Protein AF-A0A438I857-F1 (afdb_monomer)

Mean predicted aligned error: 10.8 Å

Sequence (160 aa):
MLPLNNEMSLSMYEAKKAFSALGMEYKKIHACSNDCIWYRNQYKDAIACLTCGKSRWKINNEGKKIKKGVPSKVLWYFPPIPRFKRMFQSSKTTKHLIWHAKDKEYDGKLRHPSDSSAWKLVDHMWLDFASKLRNLRLVLSTDGINLHKSMSSRHRTTTT

Solvent-accessible surface area (backbone atoms only — not comparable to full-atom values): 10324 Å² total; per-residue (Å²): 132,71,61,92,93,58,78,80,62,95,39,74,64,54,42,50,51,51,35,38,74,66,40,60,46,68,44,82,39,43,26,34,80,83,66,81,48,60,44,46,80,97,34,50,83,57,62,47,34,92,88,75,65,47,53,33,38,29,63,43,96,82,70,79,49,73,42,78,93,42,60,52,27,74,45,79,44,65,61,61,65,56,41,53,59,52,47,61,71,38,70,72,52,33,52,64,73,30,29,80,76,75,73,64,81,88,84,88,67,83,84,49,76,75,62,37,69,69,44,50,50,51,37,70,75,35,52,80,56,55,72,40,62,85,62,82,84,87,80,89,76,68,93,76,64,73,88,75,71,79,75,87,75,89,82,82,89,80,91,130

pLDDT: mean 82.69, std 15.79, range [28.92, 96.5]

Organism: Vitis vinifera (NCBI:txid29760)

Radius of gyration: 22.29 Å; Cα contacts (8 Å, |Δi|>4): 142; chains: 1; bounding box: 54×36×52 Å

Structure (mmCIF, N/CA/C/O backbone):
data_AF-A0A438I857-F1
#
_entry.id   AF-A0A438I857-F1
#
loop_
_atom_site.group_PDB
_atom_site.id
_atom_site.type_symbol
_atom_site.label_atom_id
_atom_site.label_alt_id
_atom_site.label_comp_id
_atom_site.label_asym_id
_atom_site.label_entity_id
_atom_site.label_seq_id
_atom_site.pdbx_PDB_ins_code
_atom_site.Cartn_x
_atom_site.Cartn_y
_atom_site.Cartn_z
_atom_site.occupancy
_atom_site.B_iso_or_equiv
_atom_site.auth_seq_id
_atom_site.auth_comp_id
_atom_site.auth_asym_id
_atom_site.auth_atom_id
_atom_site.pdbx_PDB_model_num
ATOM 1 N N . MET A 1 1 ? 26.304 12.350 17.548 1.00 56.59 1 MET A N 1
ATOM 2 C CA . MET A 1 1 ? 26.516 10.969 18.037 1.00 56.59 1 MET A CA 1
ATOM 3 C C . MET A 1 1 ? 25.154 10.338 18.282 1.00 56.59 1 MET A C 1
ATOM 5 O O . MET A 1 1 ? 24.233 11.080 18.608 1.00 56.59 1 MET A O 1
ATOM 9 N N . LEU A 1 2 ? 24.992 9.029 18.057 1.00 68.12 2 LEU A N 1
ATOM 10 C CA . LEU A 1 2 ? 23.746 8.337 18.413 1.00 68.12 2 LEU A CA 1
ATOM 11 C C . LEU A 1 2 ? 23.590 8.286 19.947 1.00 68.12 2 LEU A C 1
ATOM 13 O O . LEU A 1 2 ? 24.604 8.376 20.643 1.00 68.12 2 LEU A O 1
ATOM 17 N N . PRO A 1 3 ? 22.354 8.184 20.477 1.00 71.00 3 PRO A N 1
ATOM 18 C CA . PRO A 1 3 ? 22.123 8.015 21.911 1.00 71.00 3 PRO A CA 1
ATOM 19 C C . PRO A 1 3 ? 22.918 6.832 22.471 1.00 71.00 3 PRO A C 1
ATOM 21 O O . PRO A 1 3 ? 23.153 5.854 21.760 1.00 71.00 3 PRO A O 1
ATOM 24 N N . LEU A 1 4 ? 23.299 6.909 23.747 1.00 61.31 4 LEU A N 1
ATOM 25 C CA . LEU A 1 4 ? 23.962 5.811 24.452 1.00 61.31 4 LEU A CA 1
ATOM 26 C C . LEU A 1 4 ? 23.120 4.524 24.299 1.00 61.31 4 LEU A C 1
ATOM 28 O O . LEU A 1 4 ? 21.907 4.571 24.499 1.00 61.31 4 LEU A O 1
ATOM 32 N N . ASN A 1 5 ? 23.756 3.409 23.922 1.00 73.94 5 ASN A N 1
ATOM 33 C CA . ASN A 1 5 ? 23.155 2.105 23.568 1.00 73.94 5 ASN A CA 1
ATOM 34 C C . ASN A 1 5 ? 22.479 1.982 22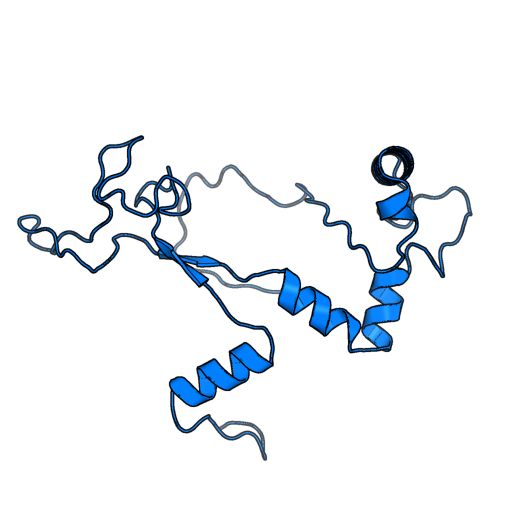.188 1.00 73.94 5 ASN A C 1
ATOM 36 O O . ASN A 1 5 ? 21.881 0.944 21.905 1.00 73.94 5 ASN A O 1
ATOM 40 N N . ASN A 1 6 ? 22.599 2.971 21.299 1.00 75.00 6 ASN A N 1
ATOM 41 C CA . ASN A 1 6 ? 22.167 2.822 19.907 1.00 75.00 6 ASN A CA 1
ATOM 42 C C . ASN A 1 6 ? 23.370 2.593 18.984 1.00 75.00 6 ASN A C 1
ATOM 44 O O . ASN A 1 6 ? 24.102 3.529 18.656 1.00 75.00 6 ASN A O 1
ATOM 48 N N . GLU A 1 7 ? 23.533 1.360 18.511 1.00 77.62 7 GLU A N 1
ATOM 49 C CA . GLU A 1 7 ? 24.541 1.001 17.512 1.00 77.62 7 GLU A CA 1
ATOM 50 C C . GLU A 1 7 ? 23.955 1.038 16.096 1.00 77.62 7 GLU A C 1
ATOM 52 O O . GLU A 1 7 ? 22.805 0.656 15.855 1.00 77.62 7 GLU A O 1
ATOM 57 N N . MET A 1 8 ? 24.747 1.511 15.131 1.00 74.62 8 MET A N 1
ATOM 58 C CA . MET A 1 8 ? 24.400 1.350 13.720 1.00 74.62 8 MET A CA 1
ATOM 59 C C . MET A 1 8 ? 24.629 -0.102 13.313 1.00 74.62 8 MET A C 1
ATOM 61 O O . MET A 1 8 ? 25.652 -0.692 13.642 1.00 74.62 8 MET A O 1
ATOM 65 N N . SER A 1 9 ? 23.700 -0.653 12.538 1.00 79.06 9 SER A N 1
ATOM 66 C CA . SER A 1 9 ? 23.872 -1.954 11.886 1.00 79.06 9 SER A CA 1
ATOM 67 C C . SER A 1 9 ? 25.182 -2.005 11.093 1.00 79.06 9 SER A C 1
ATOM 69 O O . SER A 1 9 ? 25.474 -1.065 10.348 1.00 79.06 9 SER A O 1
ATOM 71 N N . LEU A 1 10 ? 25.910 -3.120 11.178 1.00 82.75 10 LEU A N 1
ATOM 72 C CA . LEU A 1 10 ? 27.244 -3.280 10.585 1.00 82.75 10 LEU A CA 1
ATOM 73 C C . LEU A 1 10 ? 27.194 -3.375 9.053 1.00 82.75 10 LEU A C 1
ATOM 75 O O . LEU A 1 10 ? 28.202 -3.200 8.371 1.00 82.75 10 LEU A O 1
ATOM 79 N N . SER A 1 11 ? 26.012 -3.629 8.485 1.00 88.69 11 SER A N 1
ATOM 80 C CA . SER A 1 11 ? 25.800 -3.647 7.040 1.00 88.69 11 SER A CA 1
ATOM 81 C C . SER A 1 11 ? 24.393 -3.213 6.626 1.00 88.69 11 SER A C 1
ATOM 83 O O . SER A 1 11 ? 23.422 -3.310 7.378 1.00 88.69 11 SER A O 1
ATOM 85 N N . MET A 1 12 ? 24.254 -2.824 5.354 1.00 85.19 12 MET A N 1
ATOM 86 C CA . MET A 1 12 ? 22.949 -2.572 4.726 1.00 85.19 12 MET A CA 1
ATOM 87 C C . MET A 1 12 ? 22.029 -3.797 4.753 1.00 85.19 12 MET A C 1
ATOM 89 O O . MET A 1 12 ? 20.805 -3.652 4.775 1.00 85.19 12 MET A O 1
ATOM 93 N N . TYR A 1 13 ? 22.603 -5.000 4.726 1.00 86.94 13 TYR A N 1
ATOM 94 C CA . TYR A 1 13 ? 21.841 -6.238 4.805 1.00 86.94 13 TYR A CA 1
ATOM 95 C C . TYR A 1 13 ? 21.212 -6.409 6.190 1.00 86.94 13 TYR A C 1
ATOM 97 O O . TYR A 1 13 ? 20.004 -6.627 6.280 1.00 86.94 13 TYR A O 1
ATOM 105 N N . GLU A 1 14 ? 21.993 -6.235 7.257 1.00 88.31 14 GLU A N 1
ATOM 106 C CA . GLU A 1 14 ? 21.500 -6.284 8.638 1.00 88.31 14 GLU A CA 1
ATOM 107 C C . GLU A 1 14 ? 20.468 -5.197 8.910 1.00 88.31 14 GLU A C 1
ATOM 109 O O . GLU A 1 14 ? 19.399 -5.497 9.442 1.00 88.31 14 GLU A O 1
ATOM 114 N N . ALA A 1 15 ? 20.728 -3.968 8.449 1.00 86.81 15 ALA A N 1
ATOM 115 C CA . ALA A 1 15 ? 19.769 -2.871 8.519 1.00 86.81 15 ALA A CA 1
ATOM 116 C C . ALA A 1 15 ? 18.439 -3.284 7.880 1.00 86.81 15 ALA A C 1
ATOM 118 O O . ALA A 1 15 ? 17.379 -3.222 8.501 1.00 86.81 15 ALA A O 1
ATOM 119 N N . LYS A 1 16 ? 18.487 -3.767 6.631 1.00 84.88 16 LYS A N 1
ATOM 120 C CA . LYS A 1 16 ? 17.295 -4.175 5.882 1.00 84.88 16 LYS A CA 1
ATOM 121 C C . LYS A 1 16 ? 16.575 -5.345 6.550 1.00 84.88 16 LYS A C 1
ATOM 123 O O . LYS A 1 16 ? 15.345 -5.358 6.569 1.00 84.88 16 LYS A O 1
ATOM 128 N N . LYS A 1 17 ? 17.313 -6.310 7.104 1.00 86.25 17 LYS A N 1
ATOM 129 C CA . LYS A 1 17 ? 16.754 -7.443 7.849 1.00 86.25 17 LYS A CA 1
ATOM 130 C C . LYS A 1 17 ? 16.027 -6.960 9.106 1.00 86.25 17 LYS A 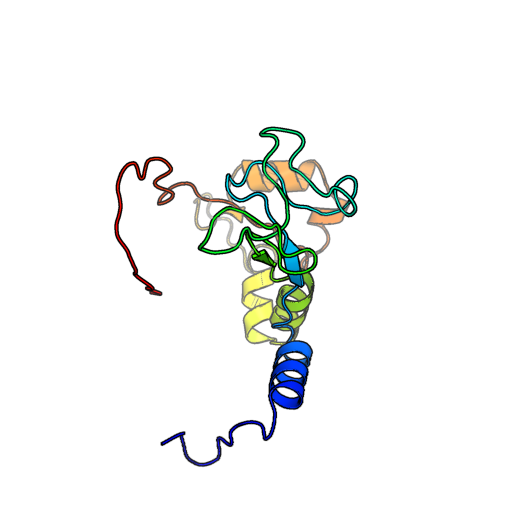C 1
ATOM 132 O O . LYS A 1 17 ? 14.889 -7.367 9.323 1.00 86.25 17 LYS A O 1
ATOM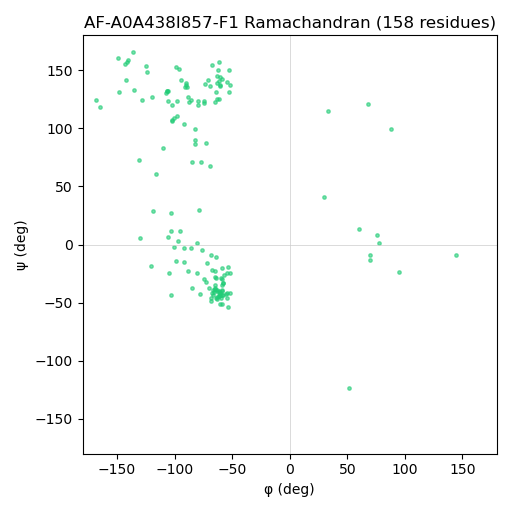 137 N N . ALA A 1 18 ? 16.623 -6.039 9.863 1.00 86.56 18 ALA A N 1
ATOM 138 C CA . ALA A 1 18 ? 16.001 -5.422 11.031 1.00 86.56 18 ALA A CA 1
ATOM 139 C C . ALA A 1 18 ? 14.742 -4.622 10.653 1.00 86.56 18 ALA A C 1
ATOM 141 O O . ALA A 1 18 ? 13.682 -4.831 11.241 1.00 86.56 18 ALA A O 1
ATOM 142 N N . PHE A 1 19 ? 14.799 -3.785 9.609 1.00 83.75 19 PHE A N 1
ATOM 143 C CA . PHE A 1 19 ? 13.622 -3.073 9.093 1.00 83.75 19 PHE A CA 1
ATOM 144 C C . PHE A 1 19 ? 12.516 -4.035 8.646 1.00 83.75 19 PHE A C 1
ATOM 146 O O . PHE A 1 19 ? 11.342 -3.778 8.904 1.00 83.75 19 PHE A O 1
ATOM 153 N N . SER A 1 20 ? 12.867 -5.154 8.012 1.00 83.00 20 SER A N 1
ATOM 154 C CA . SER A 1 20 ? 11.902 -6.174 7.596 1.00 83.00 20 SER A CA 1
ATOM 155 C C . SER A 1 20 ? 11.250 -6.882 8.790 1.00 83.00 20 SER A C 1
ATOM 157 O O . SER A 1 20 ? 10.029 -7.027 8.819 1.00 83.00 20 SER A O 1
ATOM 159 N N . ALA A 1 21 ? 12.027 -7.243 9.820 1.00 82.31 21 ALA A N 1
ATOM 160 C CA . ALA A 1 21 ? 11.505 -7.818 11.065 1.00 82.31 21 ALA A CA 1
ATOM 161 C C . ALA A 1 21 ? 10.563 -6.838 11.782 1.00 82.31 21 ALA A C 1
ATOM 163 O O . ALA A 1 21 ? 9.474 -7.192 12.230 1.00 82.31 21 ALA A O 1
ATOM 164 N N . LEU A 1 22 ? 10.927 -5.559 11.767 1.00 81.44 22 LEU A N 1
ATOM 165 C CA . LEU A 1 22 ? 10.075 -4.454 12.167 1.00 81.44 22 LEU A CA 1
ATOM 166 C C . LEU A 1 22 ? 9.079 -4.083 11.064 1.00 81.44 22 LEU A C 1
ATOM 168 O O . LEU A 1 22 ? 8.760 -2.908 10.969 1.00 81.44 22 LEU A O 1
ATOM 172 N N . GLY A 1 23 ? 8.621 -5.003 10.200 1.00 80.00 23 GLY A N 1
ATOM 173 C CA . GLY A 1 23 ? 7.653 -4.828 9.096 1.00 80.00 23 GLY A CA 1
ATOM 174 C C . GLY A 1 23 ? 7.615 -3.443 8.434 1.00 80.00 23 GLY A C 1
ATOM 175 O O . GLY A 1 23 ? 6.539 -2.894 8.194 1.00 80.00 23 GLY A O 1
ATOM 176 N N . MET A 1 24 ? 8.789 -2.855 8.234 1.00 82.81 24 MET A N 1
ATOM 177 C CA . MET A 1 24 ? 9.086 -1.659 7.452 1.00 82.81 24 MET A CA 1
ATOM 178 C C . MET A 1 24 ? 9.716 -2.092 6.122 1.00 82.81 24 MET A C 1
ATOM 180 O O . MET A 1 24 ? 10.504 -1.370 5.513 1.00 82.81 24 MET A O 1
ATOM 184 N N . GLU A 1 25 ? 9.383 -3.305 5.677 1.00 86.00 25 GLU A N 1
ATOM 185 C CA . GLU A 1 25 ? 9.728 -3.783 4.355 1.00 86.00 25 GLU A CA 1
ATOM 186 C C . GLU A 1 25 ? 9.063 -2.889 3.302 1.00 86.00 25 GLU A C 1
ATOM 188 O O . GLU A 1 25 ? 7.913 -2.463 3.435 1.00 86.00 25 GLU A O 1
ATOM 193 N N . TYR A 1 26 ? 9.797 -2.625 2.230 1.00 88.56 26 TYR A N 1
ATOM 194 C CA . TYR A 1 26 ? 9.298 -1.925 1.061 1.00 88.56 26 TYR A CA 1
ATOM 195 C C . TYR A 1 26 ? 9.521 -2.778 -0.186 1.00 88.56 26 TYR A C 1
ATOM 197 O O . TYR A 1 26 ? 10.501 -3.514 -0.314 1.00 88.56 26 TYR A O 1
ATOM 205 N N . LYS A 1 27 ? 8.620 -2.632 -1.150 1.00 90.94 27 LYS A N 1
ATOM 206 C CA . LYS A 1 27 ? 8.702 -3.231 -2.478 1.00 90.94 27 LYS A CA 1
ATOM 207 C C . LYS A 1 27 ? 9.032 -2.140 -3.481 1.00 90.94 27 LYS A C 1
ATOM 209 O O . LYS A 1 27 ? 8.378 -1.101 -3.516 1.00 90.94 27 LYS A O 1
ATOM 214 N N . LYS A 1 28 ? 10.038 -2.376 -4.316 1.00 93.00 28 LYS A N 1
ATOM 215 C CA . LYS A 1 28 ? 10.351 -1.491 -5.440 1.00 93.00 28 LYS A CA 1
ATOM 216 C C . LYS A 1 28 ? 9.484 -1.892 -6.629 1.00 93.00 28 LYS A C 1
ATOM 218 O O . LYS A 1 28 ? 9.505 -3.047 -7.041 1.00 93.00 28 LYS A O 1
ATOM 223 N N . ILE A 1 29 ? 8.728 -0.945 -7.171 1.00 95.12 29 ILE A N 1
ATOM 224 C CA . ILE A 1 29 ? 7.880 -1.133 -8.349 1.00 95.12 29 ILE A CA 1
ATOM 225 C C . ILE A 1 29 ? 8.373 -0.167 -9.422 1.00 95.12 29 ILE A C 1
ATOM 227 O O . ILE A 1 29 ? 8.506 1.027 -9.165 1.00 95.12 29 ILE A O 1
ATOM 231 N N . HIS A 1 30 ? 8.675 -0.657 -10.623 1.00 96.44 30 HIS A N 1
ATOM 232 C CA . HIS A 1 30 ? 9.061 0.241 -11.715 1.00 96.44 30 HIS A CA 1
ATOM 233 C C . HIS A 1 30 ? 7.821 1.018 -12.174 1.00 96.44 30 HIS A C 1
ATOM 235 O O . HIS A 1 30 ? 6.732 0.451 -12.268 1.00 96.44 30 HIS A O 1
ATOM 241 N N . ALA A 1 31 ? 7.990 2.294 -12.497 1.00 96.50 31 ALA A N 1
ATOM 242 C CA . ALA A 1 31 ? 6.921 3.159 -12.984 1.00 96.50 31 ALA A CA 1
ATOM 243 C C . ALA A 1 31 ? 7.304 3.782 -14.328 1.00 96.50 31 ALA A C 1
ATOM 245 O O . ALA A 1 31 ? 8.485 3.943 -14.646 1.00 96.50 31 ALA A O 1
ATOM 246 N N . CYS A 1 32 ? 6.299 4.126 -15.131 1.00 95.00 32 CYS A N 1
ATOM 247 C CA . CYS A 1 32 ? 6.503 4.987 -16.288 1.00 95.00 32 CYS A CA 1
ATOM 248 C C . CYS A 1 32 ? 7.035 6.355 -15.830 1.00 95.00 32 CYS A C 1
ATOM 250 O O . CYS A 1 32 ? 6.615 6.868 -14.796 1.00 95.00 32 CYS A O 1
ATOM 252 N N . SER A 1 33 ? 7.916 6.985 -16.608 1.00 93.62 33 SER A N 1
ATOM 253 C CA . SER A 1 33 ? 8.427 8.327 -16.296 1.00 93.62 33 SER A CA 1
ATOM 254 C C . SER A 1 33 ? 7.315 9.384 -16.206 1.00 93.62 33 SER A C 1
ATOM 256 O O . SER A 1 33 ? 7.465 10.340 -15.454 1.00 93.62 33 SER A O 1
ATOM 258 N N . ASN A 1 34 ? 6.214 9.188 -16.944 1.00 94.19 34 ASN A N 1
ATOM 259 C CA . ASN A 1 34 ? 5.013 10.035 -16.931 1.00 94.19 34 ASN A CA 1
ATOM 260 C C . ASN A 1 34 ? 3.914 9.509 -15.983 1.00 94.19 34 ASN A C 1
ATOM 262 O O . ASN A 1 34 ? 2.771 9.928 -16.095 1.00 94.19 34 ASN A O 1
ATOM 266 N N . ASP A 1 35 ? 4.216 8.537 -15.117 1.00 93.94 35 ASP A N 1
ATOM 267 C CA . ASP A 1 35 ? 3.279 7.952 -14.142 1.00 93.94 35 ASP A CA 1
ATOM 268 C C . ASP A 1 35 ? 2.013 7.285 -14.716 1.00 93.94 35 ASP A C 1
ATOM 270 O O . ASP A 1 35 ? 1.118 6.925 -13.959 1.00 93.94 35 ASP A O 1
ATOM 274 N N . CYS A 1 36 ? 1.952 7.024 -16.028 1.00 94.94 36 CYS A N 1
ATOM 275 C CA . CYS A 1 36 ? 0.778 6.409 -16.663 1.00 94.94 36 CYS A CA 1
ATOM 276 C C . CYS A 1 36 ? 0.479 4.993 -16.144 1.00 94.94 36 CYS A C 1
ATOM 278 O O . CYS A 1 36 ? -0.676 4.625 -15.964 1.00 94.94 36 CYS A O 1
ATOM 280 N N . ILE A 1 37 ? 1.526 4.184 -15.938 1.00 94.81 37 ILE A N 1
ATOM 281 C CA . ILE A 1 37 ? 1.408 2.795 -15.480 1.00 94.81 37 ILE A CA 1
ATOM 282 C C . ILE A 1 37 ? 2.506 2.437 -14.482 1.00 94.81 37 ILE A C 1
ATOM 284 O O . ILE A 1 37 ? 3.606 3.006 -14.487 1.00 94.81 37 ILE A O 1
ATOM 288 N N . TRP A 1 38 ? 2.227 1.413 -13.679 1.00 96.00 38 TRP A N 1
ATOM 289 C CA . TRP A 1 38 ? 3.221 0.696 -12.885 1.00 96.00 38 TRP A CA 1
ATOM 290 C C . TRP A 1 38 ? 3.483 -0.663 -13.531 1.00 96.00 38 TRP A C 1
ATOM 292 O O . TRP A 1 38 ? 2.544 -1.401 -13.830 1.00 96.00 38 TRP A O 1
ATOM 302 N N . TYR A 1 39 ? 4.753 -1.019 -13.710 1.00 95.56 39 TYR A N 1
ATOM 303 C CA . TYR A 1 39 ? 5.173 -2.285 -14.314 1.00 95.56 39 TYR A CA 1
ATOM 304 C C . TYR A 1 39 ? 5.037 -3.433 -13.300 1.00 95.56 39 TYR A C 1
ATOM 306 O O . TYR A 1 39 ? 6.021 -3.934 -12.751 1.00 95.56 39 TYR A O 1
ATOM 314 N N . ARG A 1 40 ? 3.787 -3.801 -13.005 1.00 94.69 40 ARG A N 1
ATOM 315 C CA . ARG A 1 40 ? 3.374 -4.905 -12.127 1.00 94.69 40 ARG A CA 1
ATOM 316 C C . ARG A 1 40 ? 2.222 -5.684 -12.769 1.00 94.69 40 ARG A C 1
ATOM 318 O O . ARG A 1 40 ? 1.575 -5.171 -13.680 1.00 94.69 40 ARG A O 1
ATOM 325 N N . ASN A 1 41 ? 1.930 -6.877 -12.249 1.00 94.00 41 ASN A N 1
ATOM 326 C CA . ASN A 1 41 ? 0.858 -7.754 -12.739 1.00 94.00 41 ASN A CA 1
ATOM 327 C C . ASN A 1 41 ? 0.972 -7.953 -14.265 1.00 94.00 41 ASN A C 1
ATOM 329 O O . ASN A 1 41 ? 2.045 -8.320 -14.736 1.00 94.00 41 ASN A O 1
ATOM 333 N N . GLN A 1 42 ? -0.072 -7.636 -15.033 1.00 94.38 42 GLN A N 1
ATOM 334 C CA . GLN A 1 42 ? -0.091 -7.752 -16.497 1.00 94.38 42 GLN A CA 1
ATOM 335 C C . GLN A 1 42 ? 0.987 -6.926 -17.228 1.00 94.38 42 GLN A C 1
ATOM 337 O O . GLN A 1 42 ? 1.330 -7.234 -18.361 1.00 94.38 42 GLN A O 1
ATOM 342 N N . TYR A 1 43 ? 1.561 -5.901 -16.588 1.00 94.94 43 TYR A N 1
ATOM 343 C CA . TYR A 1 43 ? 2.604 -5.048 -17.175 1.00 94.94 43 TYR A CA 1
ATOM 344 C C . TYR A 1 43 ? 4.014 -5.376 -16.666 1.00 94.94 43 TYR A C 1
ATOM 346 O O . TYR A 1 43 ? 4.941 -4.588 -16.861 1.00 94.94 43 TYR A O 1
ATOM 354 N N . LYS A 1 44 ? 4.199 -6.504 -15.966 1.00 94.44 44 LYS A N 1
ATOM 355 C CA . LYS A 1 44 ? 5.476 -6.871 -15.329 1.00 94.44 44 LYS A CA 1
ATOM 356 C C . LYS A 1 44 ? 6.629 -6.975 -16.331 1.00 94.44 44 LYS A C 1
ATOM 358 O O . LYS A 1 44 ? 7.727 -6.498 -16.028 1.00 94.44 44 LYS A O 1
ATOM 363 N N . ASP A 1 45 ? 6.363 -7.540 -17.504 1.00 94.44 45 ASP A N 1
ATOM 364 C CA . ASP A 1 45 ? 7.379 -7.831 -18.525 1.00 94.44 45 ASP A CA 1
ATOM 365 C C . ASP A 1 45 ? 7.414 -6.787 -19.649 1.00 94.44 45 ASP A C 1
ATOM 367 O O . ASP A 1 45 ? 8.294 -6.813 -20.507 1.00 94.44 45 ASP A O 1
ATOM 371 N N . ALA A 1 46 ? 6.519 -5.794 -19.604 1.00 95.12 46 ALA A N 1
ATOM 372 C CA . ALA A 1 46 ? 6.533 -4.691 -20.552 1.00 95.12 46 ALA A CA 1
ATOM 373 C C . ALA A 1 46 ? 7.856 -3.907 -20.459 1.00 95.12 46 ALA A C 1
ATOM 375 O O . ALA A 1 46 ? 8.369 -3.604 -19.373 1.00 95.12 46 ALA A O 1
ATOM 376 N N . ILE A 1 47 ? 8.408 -3.574 -21.625 1.00 94.50 47 ILE A N 1
ATOM 377 C CA . ILE A 1 47 ? 9.655 -2.805 -21.770 1.00 94.50 47 ILE A CA 1
ATOM 378 C C . ILE A 1 47 ? 9.405 -1.323 -22.062 1.00 94.50 47 ILE A C 1
ATOM 380 O O . ILE A 1 47 ? 10.317 -0.509 -21.919 1.00 94.50 47 ILE A O 1
ATOM 384 N N . ALA A 1 48 ? 8.176 -0.973 -22.435 1.00 95.06 48 ALA A N 1
ATOM 385 C CA . ALA A 1 48 ? 7.719 0.381 -22.696 1.00 95.06 48 ALA A CA 1
ATOM 386 C C . ALA A 1 48 ? 6.295 0.569 -22.159 1.00 95.06 48 ALA A C 1
ATOM 388 O O . ALA A 1 48 ? 5.558 -0.395 -21.941 1.00 95.06 48 ALA A O 1
ATOM 389 N N . CYS A 1 49 ? 5.925 1.821 -21.923 1.00 95.75 49 CYS A N 1
ATOM 390 C CA . CYS A 1 49 ? 4.599 2.193 -21.471 1.00 95.75 49 CYS A CA 1
ATOM 391 C C . CYS A 1 49 ? 3.602 2.073 -22.624 1.00 95.75 49 CYS A C 1
ATOM 393 O O . CYS A 1 49 ? 3.757 2.750 -23.635 1.00 95.75 49 CYS A O 1
ATOM 395 N N . LEU A 1 50 ? 2.548 1.281 -22.443 1.00 94.25 50 LEU A N 1
ATOM 396 C CA . LEU A 1 50 ? 1.498 1.113 -23.453 1.00 94.25 50 LEU A CA 1
ATOM 397 C C . LEU A 1 50 ? 0.669 2.389 -23.672 1.00 94.25 50 LEU A C 1
ATOM 399 O O . LEU A 1 50 ? 0.080 2.556 -24.729 1.00 94.25 50 LEU A O 1
ATOM 403 N N . THR A 1 51 ? 0.647 3.305 -22.699 1.00 94.88 51 THR A N 1
ATOM 404 C CA . THR A 1 51 ? -0.111 4.562 -22.791 1.00 94.88 51 THR A CA 1
ATOM 405 C C . THR A 1 51 ? 0.654 5.674 -23.509 1.00 94.88 51 THR A C 1
ATOM 407 O O . THR A 1 51 ? 0.052 6.466 -24.219 1.00 94.88 51 THR A O 1
ATOM 410 N N . CYS A 1 52 ? 1.973 5.784 -23.308 1.00 95.81 52 CYS A N 1
ATOM 411 C CA . CYS A 1 52 ? 2.758 6.925 -23.809 1.00 95.81 52 CYS A CA 1
ATOM 412 C C . CYS A 1 52 ? 4.025 6.543 -24.586 1.00 95.81 52 CYS A C 1
ATOM 414 O O . CYS A 1 52 ? 4.842 7.409 -24.887 1.00 95.81 52 CYS A O 1
ATOM 416 N N . GLY A 1 53 ? 4.256 5.253 -24.839 1.00 94.31 53 GLY A N 1
ATOM 417 C CA . GLY A 1 53 ? 5.402 4.738 -25.598 1.00 94.31 53 GLY A CA 1
ATOM 418 C C . GLY A 1 53 ? 6.766 4.858 -24.908 1.00 94.31 53 GLY A C 1
ATOM 419 O O . GLY A 1 53 ? 7.745 4.283 -25.379 1.00 94.31 53 GLY A O 1
ATOM 420 N N . LYS A 1 54 ? 6.874 5.570 -23.776 1.00 93.81 54 LYS A N 1
ATOM 421 C CA . LYS A 1 54 ? 8.160 5.771 -23.090 1.00 93.81 54 LYS A CA 1
ATOM 422 C C . LYS A 1 54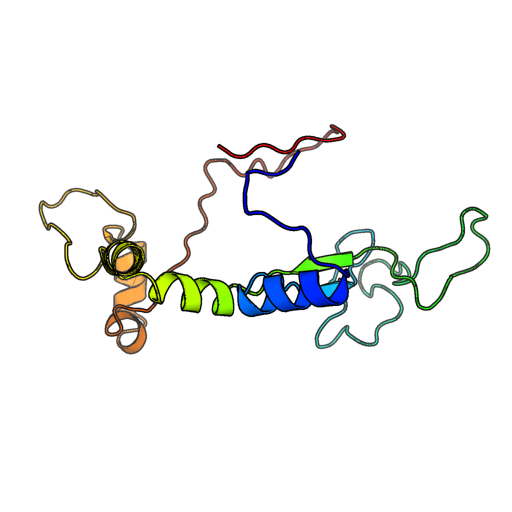 ? 8.758 4.458 -22.593 1.00 93.81 54 LYS A C 1
ATOM 424 O O . LYS A 1 54 ? 8.069 3.632 -21.997 1.00 93.81 54 LYS A O 1
ATOM 429 N N . SER A 1 55 ? 10.070 4.324 -22.763 1.00 93.94 55 SER A N 1
ATOM 430 C CA . SER A 1 55 ? 10.844 3.187 -22.262 1.00 93.94 55 SER A CA 1
ATOM 431 C C . SER A 1 55 ? 10.725 3.038 -20.742 1.00 93.94 55 SER A C 1
ATOM 433 O O . SER A 1 55 ? 10.739 4.014 -19.990 1.00 93.94 55 SER A O 1
ATOM 435 N N . ARG A 1 56 ? 10.671 1.789 -20.273 1.00 95.69 56 ARG A N 1
ATOM 436 C CA . ARG A 1 56 ? 10.812 1.428 -18.856 1.00 95.69 56 ARG A CA 1
ATOM 437 C C . ARG A 1 56 ? 12.198 1.755 -18.312 1.00 95.69 56 ARG A C 1
ATOM 439 O O . ARG A 1 56 ? 12.351 1.968 -17.111 1.00 95.69 56 ARG A O 1
ATOM 446 N N . TRP A 1 57 ? 13.205 1.748 -19.177 1.00 95.50 57 TRP A N 1
ATOM 447 C CA . TRP A 1 57 ? 14.616 1.818 -18.820 1.00 95.50 57 TRP A CA 1
ATOM 448 C C . TRP A 1 57 ? 15.172 3.237 -18.961 1.00 95.50 57 TRP A C 1
ATOM 450 O O . TRP A 1 57 ? 14.701 4.027 -19.778 1.00 95.50 57 TRP A O 1
ATOM 460 N N . LYS A 1 58 ? 16.199 3.561 -18.175 1.00 90.88 58 LYS A N 1
ATOM 461 C CA . LYS A 1 58 ? 16.867 4.864 -18.196 1.00 90.88 58 LYS A CA 1
ATOM 462 C C . LYS A 1 58 ? 17.654 5.048 -19.500 1.00 90.88 58 LYS A C 1
ATOM 464 O O . LYS A 1 58 ? 18.359 4.144 -19.951 1.00 90.88 58 LYS A O 1
ATOM 469 N N . ILE A 1 59 ? 17.552 6.238 -20.085 1.00 86.62 59 ILE A N 1
ATOM 470 C CA . ILE A 1 59 ? 18.351 6.667 -21.240 1.00 86.62 59 ILE A CA 1
ATOM 471 C C . ILE A 1 59 ? 19.624 7.338 -20.705 1.00 86.62 59 ILE A C 1
ATOM 473 O O . ILE A 1 59 ? 19.573 8.044 -19.696 1.00 86.62 59 ILE A O 1
ATOM 477 N N . ASN A 1 60 ? 20.775 7.081 -21.330 1.00 81.00 60 ASN A N 1
ATOM 478 C CA . ASN A 1 60 ? 22.029 7.751 -20.970 1.00 81.00 60 ASN A CA 1
ATOM 479 C C . ASN A 1 60 ? 21.961 9.268 -21.166 1.00 81.00 60 ASN A C 1
ATOM 481 O O . ASN A 1 60 ? 21.190 9.750 -21.989 1.00 81.00 60 ASN A O 1
ATOM 485 N N . ASN A 1 61 ? 22.823 10.002 -20.456 1.00 71.00 61 ASN A N 1
ATOM 486 C CA . ASN A 1 61 ? 22.913 11.465 -20.536 1.00 71.00 61 ASN A CA 1
ATOM 487 C C . ASN A 1 61 ? 23.193 11.968 -21.967 1.00 71.00 61 ASN A C 1
ATOM 489 O O . ASN A 1 61 ? 22.781 13.061 -22.322 1.00 71.00 61 ASN A O 1
ATOM 493 N N . GLU A 1 62 ? 23.825 11.143 -22.805 1.00 74.56 62 GLU A N 1
ATOM 494 C CA . GLU A 1 62 ? 24.083 11.420 -24.225 1.00 74.56 62 GLU A CA 1
ATOM 495 C C . GLU A 1 62 ? 22.872 11.145 -25.141 1.00 74.56 62 GLU A C 1
ATOM 497 O O . GLU A 1 62 ? 22.990 11.234 -26.358 1.00 74.56 62 GLU A O 1
ATOM 502 N N . GLY A 1 63 ? 21.727 10.714 -24.598 1.00 65.44 63 GLY A N 1
ATOM 503 C CA . GLY A 1 63 ? 20.482 10.451 -25.336 1.00 65.44 63 GLY A CA 1
ATOM 504 C C . GLY A 1 63 ? 20.496 9.229 -26.266 1.00 65.44 63 GLY A C 1
ATOM 505 O O . GLY A 1 63 ? 19.441 8.778 -26.699 1.00 65.44 63 GLY A O 1
ATOM 506 N N . LYS A 1 64 ? 21.669 8.654 -26.555 1.00 71.62 64 LYS A N 1
ATOM 507 C CA . LYS A 1 64 ? 21.848 7.694 -27.658 1.00 71.62 64 LYS A CA 1
ATOM 508 C C . LYS A 1 64 ? 21.598 6.224 -27.313 1.00 71.62 64 LYS A C 1
ATOM 510 O O . LYS A 1 64 ? 21.343 5.434 -28.215 1.00 71.62 64 LYS A O 1
ATOM 515 N N . LYS A 1 65 ? 21.699 5.812 -26.040 1.00 77.50 65 LYS A N 1
ATOM 516 C CA . LYS A 1 65 ? 21.601 4.388 -25.646 1.00 77.50 65 LYS A CA 1
ATOM 517 C C . LYS A 1 65 ? 20.710 4.172 -24.424 1.00 77.50 65 LYS A C 1
ATOM 519 O O . LYS A 1 65 ? 20.851 4.847 -23.401 1.00 77.50 65 LYS A O 1
ATOM 524 N N . ILE A 1 66 ? 19.820 3.185 -24.530 1.00 79.62 66 ILE A N 1
ATOM 525 C CA . ILE A 1 66 ? 18.971 2.701 -23.438 1.00 79.62 66 ILE A CA 1
ATOM 526 C C . ILE A 1 66 ? 19.796 1.761 -22.549 1.00 79.62 66 ILE A C 1
ATOM 528 O O . ILE A 1 66 ? 20.255 0.716 -23.011 1.00 79.62 66 ILE A O 1
ATOM 532 N N . LYS A 1 67 ? 19.946 2.087 -21.260 1.00 81.81 67 LYS A N 1
ATOM 533 C CA . LYS A 1 67 ? 20.540 1.184 -20.261 1.00 81.81 67 LYS A CA 1
ATOM 534 C C . LYS A 1 67 ? 19.487 0.195 -19.761 1.00 81.81 67 LYS A C 1
ATOM 536 O O . LYS A 1 67 ? 18.823 0.441 -18.752 1.00 81.81 67 LYS A O 1
ATOM 541 N N . LYS A 1 68 ? 19.324 -0.927 -20.472 1.00 83.00 68 LYS A N 1
ATOM 542 C CA . LYS A 1 68 ? 18.471 -2.039 -20.013 1.00 83.00 68 LYS A CA 1
ATOM 543 C C . LYS A 1 68 ? 18.911 -2.484 -18.609 1.00 83.00 68 LYS A C 1
ATOM 545 O O . LYS A 1 68 ? 20.099 -2.508 -18.309 1.00 83.00 68 LYS A O 1
ATOM 550 N N . GLY A 1 69 ? 17.948 -2.792 -17.743 1.00 86.12 69 GLY A N 1
ATOM 551 C CA . GLY A 1 69 ? 18.191 -3.190 -16.351 1.00 86.12 69 GLY A CA 1
ATOM 552 C C . GLY A 1 69 ? 18.113 -2.047 -15.333 1.00 86.12 69 GLY A C 1
ATOM 553 O O . GLY A 1 69 ? 17.775 -2.299 -14.179 1.00 86.12 69 GLY A O 1
ATOM 554 N N . VAL A 1 70 ? 18.313 -0.787 -15.743 1.00 91.31 70 VAL A N 1
ATOM 555 C CA . VAL A 1 70 ? 18.136 0.374 -14.853 1.00 91.31 70 VAL A CA 1
ATOM 556 C C . VAL A 1 70 ? 16.783 1.028 -15.138 1.00 91.31 70 VAL A C 1
ATOM 558 O O . VAL A 1 70 ? 16.624 1.626 -16.203 1.00 91.31 70 VAL A O 1
ATOM 561 N N . PRO A 1 71 ? 15.783 0.927 -14.247 1.00 93.88 71 PRO A N 1
ATOM 562 C CA . PRO A 1 71 ? 14.476 1.540 -14.472 1.00 93.88 71 PRO A CA 1
ATOM 563 C C . PRO A 1 71 ? 14.574 3.069 -14.545 1.00 93.88 71 PRO A C 1
ATOM 565 O O . PRO A 1 71 ? 15.354 3.692 -13.827 1.00 93.88 71 PRO A O 1
ATOM 568 N N . SER A 1 72 ? 13.748 3.684 -15.392 1.00 93.50 72 SER A N 1
ATOM 569 C CA . SER A 1 72 ? 13.653 5.142 -15.512 1.00 93.50 72 SER A CA 1
ATOM 570 C C . SER A 1 72 ? 13.072 5.783 -14.247 1.00 93.50 72 SER A C 1
ATOM 572 O O . SER A 1 72 ? 13.555 6.834 -13.828 1.00 93.50 72 SER A O 1
ATOM 574 N N . LYS A 1 73 ? 12.065 5.150 -13.632 1.00 94.62 73 LYS A N 1
ATOM 575 C CA . LYS A 1 73 ? 11.424 5.599 -12.390 1.00 94.62 73 LYS A CA 1
ATOM 576 C C . LYS A 1 73 ? 11.081 4.399 -11.507 1.00 94.62 73 LYS A C 1
ATOM 578 O O . LYS A 1 73 ? 10.667 3.350 -12.005 1.00 94.62 73 LYS A O 1
ATOM 583 N N . VAL A 1 74 ? 11.258 4.552 -10.195 1.00 95.56 74 VAL A N 1
ATOM 584 C CA . VAL A 1 74 ? 10.965 3.516 -9.192 1.00 95.56 74 VAL A CA 1
ATOM 585 C C . VAL A 1 74 ? 10.069 4.096 -8.105 1.00 95.56 74 VAL A C 1
ATOM 587 O O . VAL A 1 74 ? 10.431 5.073 -7.456 1.00 95.56 74 VAL A O 1
ATOM 590 N N . LEU A 1 75 ? 8.925 3.457 -7.888 1.00 94.56 75 LEU A N 1
ATOM 591 C CA . LEU A 1 75 ? 8.032 3.674 -6.759 1.00 94.56 75 LEU A CA 1
ATOM 592 C C . LEU A 1 75 ? 8.414 2.736 -5.610 1.00 94.56 75 LEU A C 1
ATOM 594 O O . LEU A 1 75 ? 8.666 1.548 -5.817 1.00 94.56 75 LEU A O 1
ATOM 598 N N . TRP A 1 76 ? 8.419 3.267 -4.392 1.00 92.88 76 TRP A N 1
ATOM 599 C CA . TRP A 1 76 ? 8.666 2.510 -3.170 1.00 92.88 76 TRP A CA 1
ATOM 600 C C . TRP A 1 76 ? 7.320 2.264 -2.493 1.00 92.88 76 TRP A C 1
ATOM 602 O O . TRP A 1 76 ? 6.697 3.185 -1.972 1.00 92.88 76 TRP A O 1
ATOM 612 N N . TYR A 1 77 ? 6.841 1.027 -2.556 1.00 91.25 77 TYR A N 1
ATOM 613 C CA . TYR A 1 77 ? 5.564 0.618 -1.988 1.00 91.25 77 TYR A CA 1
ATOM 614 C C . TYR A 1 77 ? 5.773 -0.033 -0.625 1.00 91.25 77 TYR A C 1
ATOM 616 O O . TYR A 1 77 ? 6.4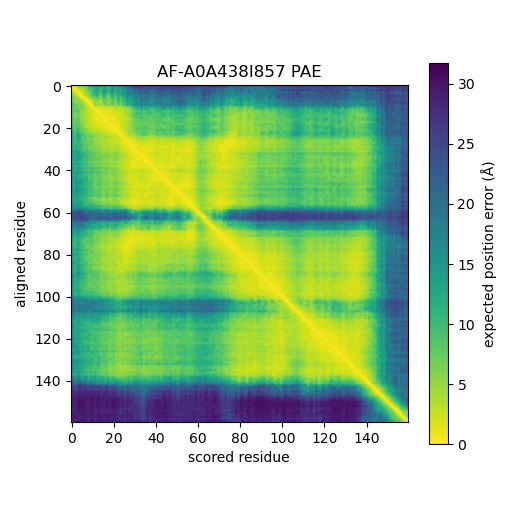75 -1.035 -0.522 1.00 91.25 77 TYR A O 1
ATOM 624 N N . PHE A 1 78 ? 5.124 0.494 0.406 1.00 89.50 78 PHE A N 1
ATOM 625 C CA . PHE A 1 78 ? 5.143 -0.075 1.751 1.00 89.50 78 PHE A CA 1
ATOM 626 C C . PHE A 1 78 ? 3.881 -0.919 1.946 1.00 89.50 78 PHE A C 1
ATOM 628 O O . PHE A 1 78 ? 2.786 -0.351 1.992 1.00 89.50 78 PHE A O 1
ATOM 635 N N . PRO A 1 79 ? 3.981 -2.260 2.033 1.00 89.38 79 PRO A N 1
ATOM 636 C CA . PRO A 1 79 ? 2.812 -3.100 2.238 1.00 89.38 79 PRO A CA 1
ATOM 637 C C . PRO A 1 79 ? 2.133 -2.744 3.572 1.00 89.38 79 PRO A C 1
ATOM 639 O O . PRO A 1 79 ? 2.783 -2.788 4.618 1.00 89.38 79 PRO A O 1
ATOM 642 N N . PRO A 1 80 ? 0.832 -2.410 3.577 1.00 89.69 80 PRO A N 1
ATOM 643 C CA . PRO A 1 80 ? 0.158 -1.974 4.797 1.00 89.69 80 PRO A CA 1
ATOM 644 C C . PRO A 1 80 ? -0.123 -3.138 5.761 1.00 89.69 80 PRO A C 1
ATOM 646 O O . PRO A 1 80 ? -0.101 -2.955 6.975 1.00 89.69 80 PRO A O 1
ATOM 649 N N . ILE A 1 81 ? -0.315 -4.358 5.245 1.00 89.62 81 ILE A N 1
ATOM 650 C CA . ILE A 1 81 ? -0.709 -5.531 6.045 1.00 89.62 81 ILE A CA 1
ATOM 651 C C . ILE A 1 81 ? 0.296 -5.857 7.173 1.00 89.62 81 ILE A C 1
ATOM 653 O O . ILE A 1 81 ? -0.141 -5.968 8.320 1.00 89.62 81 ILE A O 1
ATOM 657 N N . PRO A 1 82 ? 1.620 -5.986 6.928 1.00 89.44 82 PRO A N 1
ATOM 658 C CA . PRO A 1 82 ? 2.593 -6.208 8.004 1.00 89.44 82 PRO A CA 1
ATOM 659 C C . PRO A 1 82 ? 2.580 -5.106 9.069 1.00 89.44 82 PRO A C 1
ATOM 661 O O . PRO A 1 82 ? 2.798 -5.371 10.252 1.00 89.44 82 PRO A O 1
ATOM 664 N N . ARG A 1 83 ? 2.292 -3.867 8.658 1.00 88.31 83 ARG A N 1
ATOM 665 C CA . ARG A 1 83 ? 2.204 -2.722 9.562 1.00 88.31 83 ARG A CA 1
ATOM 666 C C . ARG A 1 83 ? 0.992 -2.836 10.479 1.00 88.31 83 ARG A C 1
ATOM 668 O O . ARG A 1 83 ? 1.145 -2.695 11.687 1.00 88.31 83 ARG A O 1
ATOM 675 N N . PHE A 1 84 ? -0.174 -3.174 9.930 1.00 89.88 84 PHE A N 1
ATOM 676 C CA . PHE A 1 84 ? -1.388 -3.399 10.717 1.00 89.88 84 PHE A CA 1
ATOM 677 C C . PHE A 1 84 ? -1.223 -4.553 11.700 1.00 89.88 84 PHE A C 1
ATOM 679 O O . PHE A 1 84 ? -1.537 -4.395 12.877 1.00 89.88 84 PHE A O 1
ATOM 686 N N . LYS A 1 85 ? -0.635 -5.675 11.262 1.00 89.31 85 LYS A N 1
ATOM 687 C CA . LYS A 1 85 ? -0.327 -6.799 12.159 1.00 89.31 85 LYS A CA 1
ATOM 688 C C . LYS A 1 85 ? 0.518 -6.360 13.357 1.00 89.31 85 LYS A C 1
ATOM 690 O O . LYS A 1 85 ? 0.212 -6.762 14.473 1.00 89.31 85 LYS A O 1
ATOM 695 N N . ARG A 1 86 ? 1.524 -5.500 13.152 1.00 89.00 86 ARG A N 1
ATOM 696 C CA . ARG A 1 86 ? 2.328 -4.954 14.258 1.00 89.00 86 ARG A CA 1
ATOM 697 C C . ARG A 1 86 ? 1.538 -4.024 15.165 1.00 89.00 86 ARG A C 1
ATOM 699 O O . ARG A 1 86 ? 1.697 -4.097 16.376 1.00 89.00 86 ARG A O 1
ATOM 706 N N . MET A 1 87 ? 0.691 -3.156 14.615 1.00 90.38 87 MET A N 1
ATOM 707 C CA . MET A 1 87 ? -0.114 -2.257 15.447 1.00 90.38 87 MET A CA 1
ATOM 708 C C . MET A 1 87 ? -0.989 -3.041 16.444 1.00 90.38 87 MET A C 1
ATOM 710 O O . MET A 1 87 ? -1.150 -2.607 17.580 1.00 90.38 87 MET A O 1
ATOM 714 N N . PHE A 1 88 ? -1.455 -4.236 16.063 1.00 91.44 88 PHE A N 1
ATOM 715 C CA . PHE A 1 88 ? -2.193 -5.150 16.943 1.00 91.44 88 PHE A CA 1
ATOM 716 C C . PHE A 1 88 ? -1.337 -5.930 17.964 1.00 91.44 88 PHE A C 1
ATOM 718 O O . PHE A 1 88 ? -1.896 -6.648 18.790 1.00 91.44 88 PHE A O 1
ATOM 725 N N . GLN A 1 89 ? -0.003 -5.821 17.941 1.00 90.44 89 GLN A N 1
ATOM 726 C CA . GLN A 1 89 ? 0.872 -6.446 18.951 1.00 90.44 89 GLN A CA 1
ATOM 727 C C . GLN A 1 89 ? 0.954 -5.620 20.242 1.00 90.44 89 GLN A C 1
ATOM 729 O O . GLN A 1 89 ? 1.214 -6.164 21.309 1.00 90.44 89 GLN A O 1
ATOM 734 N N . SER A 1 90 ? 0.710 -4.309 20.162 1.00 91.50 90 SER A N 1
ATOM 735 C CA . SER A 1 90 ? 0.644 -3.430 21.330 1.00 91.50 90 SER A CA 1
ATOM 736 C C . SER A 1 90 ? -0.772 -3.432 21.896 1.00 91.50 90 SER A C 1
ATOM 738 O O . SER A 1 90 ? -1.726 -3.079 21.197 1.00 91.50 90 SER A O 1
ATOM 740 N N . SER A 1 91 ? -0.926 -3.789 23.173 1.00 92.00 91 SER A N 1
ATOM 741 C CA . SER A 1 91 ? -2.226 -3.764 23.858 1.00 92.00 91 SER A CA 1
ATOM 742 C C . SER A 1 91 ? -2.822 -2.353 23.880 1.00 92.00 91 SER A C 1
ATOM 744 O O . SER A 1 91 ? -4.003 -2.178 23.582 1.00 92.00 91 SER A O 1
ATOM 746 N N . LYS A 1 92 ? -1.991 -1.333 24.138 1.00 93.38 92 LYS A N 1
ATOM 747 C CA . LYS A 1 92 ? -2.380 0.084 24.106 1.00 93.38 92 LYS A CA 1
ATOM 748 C C . LYS A 1 92 ? -2.885 0.492 22.723 1.00 93.38 92 LYS A C 1
ATOM 750 O O . LYS A 1 92 ? -3.980 1.027 22.602 1.00 93.38 92 LYS A O 1
ATOM 755 N N . THR A 1 93 ? -2.117 0.205 21.674 1.00 92.81 93 THR A N 1
ATOM 756 C CA . THR A 1 93 ? -2.495 0.557 20.296 1.00 92.81 93 THR A CA 1
ATOM 757 C C . THR A 1 93 ? -3.744 -0.202 19.853 1.00 92.81 93 THR A C 1
ATOM 759 O O . THR A 1 93 ? -4.626 0.380 19.232 1.00 92.81 93 THR A O 1
ATOM 762 N N . THR A 1 94 ? -3.867 -1.473 20.236 1.00 93.31 94 THR A N 1
ATOM 763 C CA . THR A 1 94 ? -5.041 -2.301 19.937 1.00 93.31 94 THR A CA 1
ATOM 764 C C . THR A 1 94 ? -6.323 -1.698 20.495 1.00 93.31 94 THR A C 1
ATOM 766 O O . THR A 1 94 ? -7.3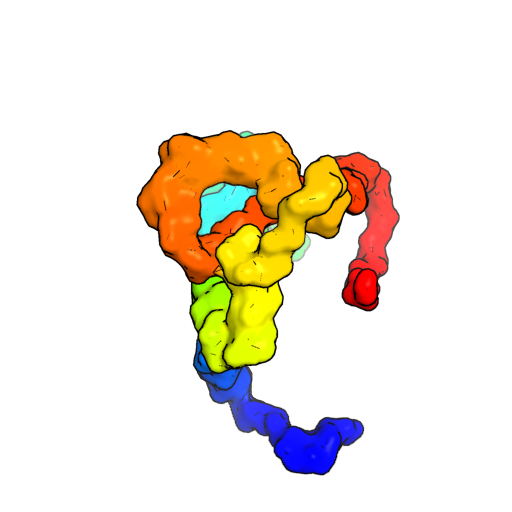10 -1.667 19.767 1.00 93.31 94 THR A O 1
ATOM 769 N N . LYS A 1 95 ? -6.316 -1.182 21.736 1.00 92.62 95 LYS A N 1
ATOM 770 C CA . LYS A 1 95 ? -7.488 -0.508 22.327 1.00 92.62 95 LYS A CA 1
ATOM 771 C C . LYS A 1 95 ? -7.985 0.632 21.437 1.00 92.62 95 LYS A C 1
ATOM 773 O O . LYS A 1 95 ? -9.168 0.685 21.133 1.00 92.62 95 LYS A O 1
ATOM 778 N N . HIS A 1 96 ? -7.078 1.470 20.937 1.00 90.69 96 HIS A N 1
ATOM 779 C CA . HIS A 1 96 ? -7.439 2.552 20.017 1.00 90.69 96 HIS A CA 1
ATOM 780 C C . HIS A 1 96 ? -7.967 2.036 18.671 1.00 90.69 96 HIS A C 1
ATOM 782 O O . HIS A 1 96 ? -8.944 2.566 18.154 1.00 90.69 96 HIS A O 1
ATOM 788 N N . LEU A 1 97 ? -7.369 0.979 18.111 1.00 91.62 97 LEU A N 1
ATOM 789 C CA . LEU A 1 97 ? -7.809 0.416 16.828 1.00 91.62 97 LEU A CA 1
ATOM 790 C C . LEU A 1 97 ? -9.219 -0.188 16.886 1.00 91.62 97 LEU A C 1
ATOM 792 O O . LEU A 1 97 ? -9.959 -0.098 15.908 1.00 91.62 97 LEU A O 1
ATOM 796 N N . ILE A 1 98 ? -9.594 -0.790 18.018 1.00 92.25 98 ILE A N 1
ATOM 797 C CA . ILE A 1 98 ? -10.911 -1.422 18.215 1.00 92.25 98 ILE A CA 1
ATOM 798 C C . ILE A 1 98 ? -11.917 -0.516 18.938 1.00 92.25 98 IL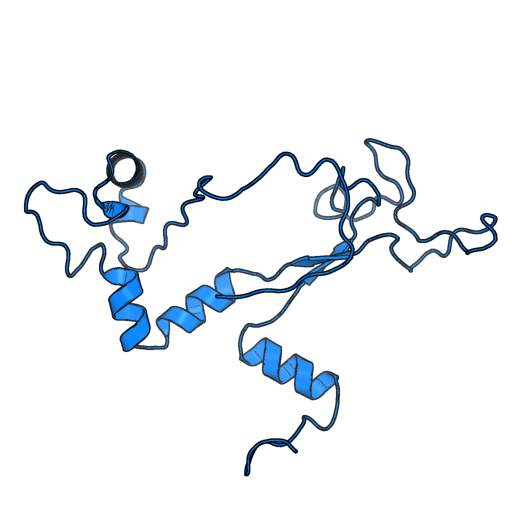E A C 1
ATOM 800 O O . ILE A 1 98 ? -13.038 -0.948 19.205 1.00 92.25 98 ILE A O 1
ATOM 804 N N . TRP A 1 99 ? -11.528 0.724 19.253 1.00 89.31 99 TRP A N 1
ATOM 805 C CA . TRP A 1 99 ? -12.341 1.678 20.015 1.00 89.31 99 TRP A CA 1
ATOM 806 C C . TRP A 1 99 ? -13.739 1.842 19.413 1.00 89.31 99 TRP A C 1
ATOM 808 O O . TRP A 1 99 ? -14.733 1.771 20.128 1.00 89.31 99 TRP A O 1
ATOM 818 N N . HIS A 1 100 ? -13.803 1.917 18.078 1.00 86.50 100 HIS A N 1
ATOM 819 C CA . HIS A 1 100 ? -15.030 2.063 17.291 1.00 86.50 100 HIS A CA 1
ATOM 820 C C . HIS A 1 100 ? -16.111 1.006 17.574 1.00 86.50 100 HIS A C 1
ATOM 822 O O . HIS A 1 100 ? -17.269 1.223 17.224 1.00 86.50 100 HIS A O 1
ATOM 828 N N . ALA A 1 101 ? -15.740 -0.135 18.160 1.00 85.50 101 ALA A N 1
ATOM 829 C CA . ALA A 1 101 ? -16.648 -1.236 18.441 1.00 85.50 101 ALA A CA 1
ATOM 830 C C . ALA A 1 101 ? -16.746 -1.616 19.929 1.00 85.50 101 ALA A C 1
ATOM 832 O O . ALA A 1 101 ? -17.705 -2.285 20.299 1.00 85.50 101 ALA A O 1
ATOM 833 N N . LYS A 1 102 ? -15.790 -1.219 20.783 1.00 85.06 102 LYS A N 1
ATOM 834 C CA . LYS A 1 102 ? -15.816 -1.539 22.225 1.00 85.06 102 LYS A CA 1
ATOM 835 C C . LYS A 1 102 ? -16.248 -0.384 23.119 1.00 85.06 102 LYS A C 1
ATOM 837 O O . LYS A 1 102 ? -17.032 -0.600 24.032 1.00 85.06 102 LYS A O 1
ATOM 842 N N . ASP A 1 103 ? -15.744 0.812 22.848 1.00 80.06 103 ASP A N 1
ATOM 843 C CA . ASP A 1 103 ? -15.821 1.950 23.771 1.00 80.06 103 ASP A CA 1
ATOM 844 C C . ASP A 1 103 ? -16.615 3.107 23.142 1.00 80.06 103 ASP A C 1
ATOM 846 O O . ASP A 1 103 ? -16.358 4.285 23.393 1.00 80.06 103 ASP A O 1
ATOM 850 N N . LYS A 1 104 ? -17.557 2.760 22.259 1.00 77.12 104 LYS A N 1
ATOM 851 C CA . LYS A 1 104 ? -18.387 3.713 21.529 1.00 77.12 104 LYS A CA 1
ATOM 852 C C . LYS A 1 104 ? -19.529 4.214 22.415 1.00 77.12 104 LYS A C 1
ATOM 854 O O . LYS A 1 104 ? -20.347 3.425 22.882 1.00 77.12 104 LYS A O 1
ATOM 859 N N . GLU A 1 105 ? -19.612 5.529 22.584 1.00 80.44 105 GLU A N 1
ATOM 860 C CA . GLU A 1 105 ? -20.724 6.203 23.259 1.00 80.44 105 GLU A CA 1
ATOM 861 C C . GLU A 1 105 ? -21.824 6.550 22.242 1.00 80.44 105 GLU A C 1
ATOM 863 O O . GLU A 1 105 ? -21.533 7.035 21.148 1.00 80.44 105 GLU A O 1
ATOM 868 N N . TYR A 1 106 ? -23.087 6.299 22.594 1.00 77.50 106 TYR A N 1
ATOM 869 C CA . TYR A 1 106 ? -24.248 6.626 21.763 1.00 77.50 106 TYR A CA 1
ATOM 870 C C . TYR A 1 106 ? -25.037 7.771 22.400 1.00 77.50 106 TYR A C 1
ATOM 872 O O . TYR A 1 106 ? -26.023 7.551 23.094 1.00 77.50 106 TYR A O 1
ATOM 880 N N . ASP A 1 107 ? -24.599 9.003 22.149 1.00 85.56 107 ASP A N 1
ATOM 881 C CA . ASP A 1 107 ? -25.268 10.236 22.591 1.00 85.56 107 ASP A CA 1
ATOM 882 C C . ASP A 1 107 ? -25.994 10.966 21.443 1.00 85.56 107 ASP A C 1
ATOM 884 O O . ASP A 1 107 ? -26.473 12.088 21.606 1.00 85.56 107 ASP A O 1
ATOM 888 N N . GLY A 1 108 ? -26.039 10.350 20.257 1.00 81.62 108 GLY A N 1
ATOM 889 C CA . GLY A 1 108 ? -26.613 10.934 19.043 1.00 81.62 108 GLY A CA 1
ATOM 890 C C . GLY A 1 108 ? -25.721 11.963 18.340 1.00 81.62 108 GLY A C 1
ATOM 891 O O . GLY A 1 108 ? -26.133 12.500 17.312 1.00 81.62 108 GLY A O 1
ATOM 892 N N . LYS A 1 109 ? -24.504 12.232 18.835 1.00 85.00 109 LYS A N 1
ATOM 893 C CA . LYS A 1 109 ? -23.564 13.175 18.213 1.00 85.00 109 LYS A CA 1
ATOM 894 C C . LYS A 1 109 ? -22.556 12.445 17.326 1.00 85.00 109 LYS A C 1
ATOM 896 O O . LYS A 1 109 ? -22.191 11.299 17.568 1.00 85.00 109 LYS A O 1
ATOM 901 N N . LEU A 1 110 ? -22.075 13.132 16.291 1.00 82.88 110 LEU A N 1
ATOM 902 C CA . LEU A 1 110 ? -20.975 12.650 15.454 1.00 82.88 110 LEU A CA 1
ATOM 903 C C . LEU A 1 110 ? -19.645 12.974 16.145 1.00 82.88 110 LEU A C 1
ATOM 905 O O . LEU A 1 110 ? -19.176 14.108 16.070 1.00 82.88 110 LEU A O 1
ATOM 909 N N . ARG A 1 111 ? -19.047 11.995 16.832 1.00 83.62 111 ARG A N 1
ATOM 910 C CA . ARG A 1 111 ? -17.769 12.163 17.550 1.00 83.62 111 ARG A CA 1
ATOM 911 C C . ARG A 1 111 ? -16.600 11.510 16.818 1.00 83.62 111 ARG A C 1
ATOM 913 O O . ARG A 1 111 ? -15.453 11.911 16.995 1.00 83.62 111 ARG A O 1
ATOM 920 N N . HIS A 1 112 ? -16.883 10.508 15.993 1.00 84.44 112 HIS A N 1
ATOM 921 C CA . HIS A 1 112 ? -15.878 9.754 15.260 1.00 84.44 112 HIS A CA 1
ATOM 922 C C . HIS A 1 112 ? -16.387 9.373 13.858 1.00 84.44 112 HIS A C 1
ATOM 924 O O . HIS A 1 112 ? -17.594 9.206 13.664 1.00 84.44 112 HIS A O 1
ATOM 930 N N . PRO A 1 113 ? -15.504 9.142 12.864 1.00 85.75 113 PRO A N 1
ATOM 931 C CA . PRO A 1 113 ? -15.909 8.639 11.547 1.00 85.75 113 PRO A CA 1
ATOM 932 C C . PRO A 1 113 ? -16.779 7.370 11.574 1.00 85.75 113 PRO A C 1
ATOM 934 O O . PRO A 1 113 ? -17.565 7.148 10.654 1.00 85.75 113 PRO A O 1
ATOM 937 N N . SER A 1 114 ? -16.699 6.565 12.640 1.00 86.50 114 SER A N 1
ATOM 938 C CA . SER A 1 114 ? -17.562 5.390 12.861 1.00 86.50 114 SER A CA 1
ATOM 939 C C . SER A 1 114 ? -19.029 5.705 13.152 1.00 86.50 114 SER A C 1
ATOM 941 O O . SER A 1 114 ? -19.854 4.793 13.214 1.00 86.50 114 SER A O 1
ATOM 943 N N . ASP A 1 115 ? -19.363 6.972 13.370 1.00 87.00 115 ASP A N 1
ATOM 944 C CA . ASP A 1 115 ? -20.735 7.427 13.611 1.00 87.00 115 ASP A CA 1
ATOM 945 C C . ASP A 1 115 ? -21.423 7.846 12.310 1.00 87.00 115 ASP A C 1
ATOM 947 O O . ASP A 1 115 ? -22.652 7.935 12.257 1.00 87.00 115 ASP A O 1
ATOM 951 N N . SER A 1 116 ? -20.633 8.044 11.249 1.00 87.50 116 SER A N 1
ATOM 952 C CA . SER A 1 116 ? -21.116 8.431 9.930 1.00 87.50 116 SER A CA 1
ATOM 953 C C . SER A 1 116 ? -22.047 7.380 9.318 1.00 87.50 116 SER A C 1
ATOM 955 O O . SER A 1 116 ? -21.911 6.172 9.534 1.00 87.50 116 SER A O 1
ATOM 957 N N . SER A 1 117 ? -22.977 7.846 8.484 1.00 88.69 117 SER A N 1
ATOM 958 C CA . SER A 1 117 ? -23.843 6.977 7.680 1.00 88.69 117 SER A CA 1
ATOM 959 C C . SER A 1 117 ? -23.039 6.070 6.745 1.00 88.69 117 SER A C 1
ATOM 961 O O . SER A 1 117 ? -23.408 4.914 6.563 1.00 88.69 117 SER A O 1
ATOM 963 N N . ALA A 1 118 ? -21.910 6.554 6.216 1.00 89.88 118 ALA A N 1
ATOM 964 C CA . ALA A 1 118 ? -21.012 5.771 5.373 1.00 89.88 118 ALA A CA 1
ATOM 965 C C . ALA A 1 118 ? -20.458 4.541 6.107 1.00 89.88 118 ALA A C 1
ATOM 967 O O . ALA A 1 118 ? -20.445 3.447 5.548 1.00 89.88 118 ALA A O 1
ATOM 968 N N . TRP A 1 119 ? -20.052 4.688 7.372 1.00 89.94 119 TRP A N 1
ATOM 969 C CA . TRP A 1 119 ? -19.587 3.554 8.171 1.00 89.94 119 TRP A CA 1
ATOM 970 C C . TRP A 1 119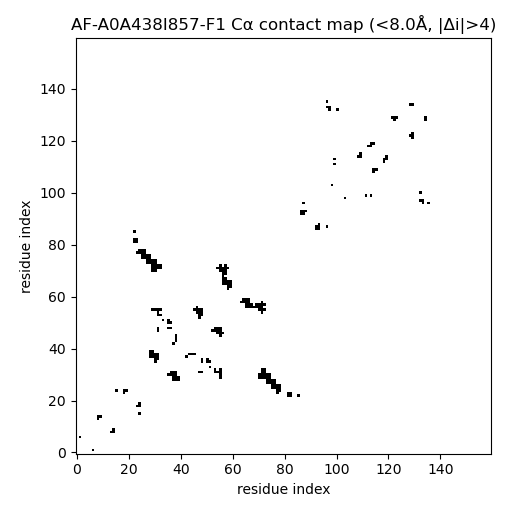 ? -20.700 2.531 8.408 1.00 89.94 119 TRP A C 1
ATOM 972 O O . TRP A 1 119 ? -20.493 1.337 8.206 1.00 89.94 119 TRP A O 1
ATOM 982 N N . LYS A 1 120 ? -21.899 2.997 8.776 1.00 89.38 120 LYS A N 1
ATOM 983 C CA . LYS A 1 120 ? -23.064 2.122 8.982 1.00 89.38 120 LYS A CA 1
ATOM 984 C C . LYS A 1 120 ? -23.435 1.366 7.706 1.00 89.38 120 LYS A C 1
ATOM 986 O O . LYS A 1 120 ? -23.717 0.176 7.764 1.00 89.38 120 LYS A O 1
ATOM 991 N N . LEU A 1 121 ? -23.386 2.031 6.551 1.00 92.38 121 LEU A N 1
ATOM 992 C CA . LEU A 1 121 ? -23.649 1.405 5.256 1.00 92.38 121 LEU A CA 1
ATOM 993 C C . LEU A 1 121 ? -22.674 0.251 4.980 1.00 92.38 121 LEU A C 1
ATOM 995 O O . LEU A 1 121 ? -23.109 -0.833 4.604 1.00 92.38 121 LEU A O 1
ATOM 999 N N . VAL A 1 122 ? -21.375 0.459 5.221 1.00 91.50 122 VAL A N 1
ATOM 1000 C CA . VAL A 1 122 ? -20.350 -0.595 5.107 1.00 91.50 122 VAL A CA 1
ATOM 1001 C C . VAL A 1 122 ? -20.678 -1.766 6.040 1.00 91.50 122 VAL A C 1
ATOM 1003 O O . VAL A 1 122 ? -20.599 -2.921 5.625 1.00 91.50 122 VAL A O 1
ATOM 1006 N N . ASP A 1 123 ? -21.082 -1.487 7.280 1.00 91.38 123 ASP A N 1
ATOM 1007 C CA . ASP A 1 123 ? -21.399 -2.535 8.256 1.00 91.38 123 ASP A CA 1
ATOM 1008 C C . AS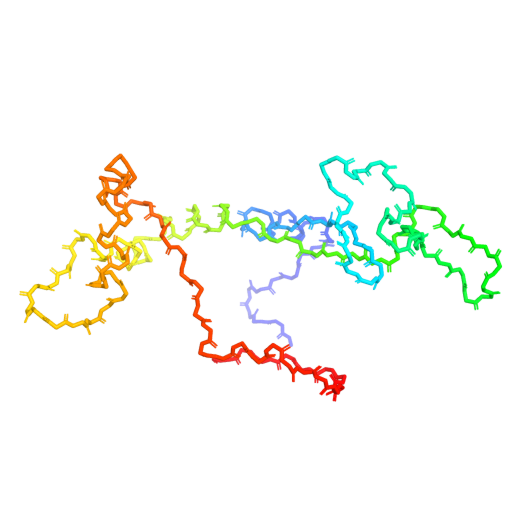P A 1 123 ? -22.612 -3.372 7.845 1.00 91.38 123 ASP A C 1
ATOM 1010 O O . ASP A 1 123 ? -22.595 -4.593 7.999 1.00 91.38 123 ASP A O 1
ATOM 1014 N N . HIS A 1 124 ? -23.627 -2.737 7.256 1.00 93.38 124 HIS A N 1
ATOM 1015 C CA . HIS A 1 124 ? -24.800 -3.423 6.719 1.00 93.38 124 HIS A CA 1
ATOM 1016 C C . HIS A 1 124 ? -24.494 -4.238 5.457 1.00 93.38 124 HIS A C 1
ATOM 1018 O O . HIS A 1 124 ? -25.041 -5.325 5.293 1.00 93.38 124 HIS A O 1
ATOM 1024 N N . MET A 1 125 ? -23.623 -3.743 4.572 1.00 96.06 125 MET A N 1
ATOM 1025 C CA . MET A 1 125 ? -23.262 -4.446 3.335 1.00 96.06 125 MET A CA 1
ATOM 1026 C C . MET A 1 125 ? -22.370 -5.669 3.581 1.00 96.06 125 MET A C 1
ATOM 1028 O O . MET A 1 125 ? -22.460 -6.650 2.844 1.00 96.06 125 MET A O 1
ATOM 1032 N N . TRP A 1 126 ? -21.508 -5.624 4.602 1.00 94.69 126 TRP A N 1
ATOM 1033 C CA . TRP A 1 126 ? -20.535 -6.680 4.887 1.00 94.69 126 TRP A CA 1
ATOM 1034 C C . TRP A 1 126 ? -20.567 -7.097 6.361 1.00 94.69 126 TRP A C 1
ATOM 1036 O O . TRP A 1 126 ? -19.632 -6.831 7.118 1.00 94.69 126 TRP A O 1
ATOM 1046 N N . LEU A 1 127 ? -21.620 -7.815 6.760 1.00 93.25 127 LEU A N 1
ATOM 1047 C CA . LEU A 1 127 ? -21.833 -8.274 8.142 1.00 93.25 127 LEU A CA 1
ATOM 1048 C C . LEU A 1 127 ? -20.653 -9.094 8.698 1.00 93.25 127 LEU A C 1
ATOM 1050 O O . LEU A 1 127 ? -20.201 -8.856 9.819 1.00 93.25 127 LEU A O 1
ATOM 1054 N N . ASP A 1 128 ? -20.080 -9.998 7.896 1.00 94.31 128 ASP A N 1
ATOM 1055 C CA . ASP A 1 128 ? -18.898 -10.792 8.278 1.00 94.31 128 ASP A CA 1
ATOM 1056 C C . ASP A 1 128 ? -17.645 -9.937 8.500 1.00 94.31 128 ASP A C 1
ATOM 1058 O O . ASP A 1 128 ? -16.740 -10.301 9.259 1.00 94.31 128 ASP A O 1
ATOM 1062 N N . PHE A 1 129 ? -17.563 -8.798 7.810 1.00 91.50 129 PHE A N 1
ATOM 1063 C CA . PHE A 1 129 ? -16.492 -7.837 8.015 1.00 91.50 129 PHE A CA 1
ATOM 1064 C C . PHE A 1 129 ? -16.752 -7.005 9.273 1.00 91.50 129 PHE A C 1
ATOM 1066 O O . PHE A 1 129 ? -15.828 -6.787 10.057 1.00 91.50 129 PHE A O 1
ATOM 1073 N N . ALA A 1 130 ? -17.995 -6.574 9.486 1.00 90.44 130 ALA A N 1
ATOM 1074 C CA . ALA A 1 130 ? -18.400 -5.778 10.637 1.00 90.44 130 ALA A CA 1
ATOM 1075 C C . ALA A 1 130 ? -18.262 -6.532 11.966 1.00 90.44 130 ALA A C 1
ATOM 1077 O O . ALA A 1 130 ? -17.826 -5.949 12.957 1.00 90.44 130 ALA A O 1
ATOM 1078 N N . SER A 1 131 ? -18.558 -7.836 11.979 1.00 90.88 131 SER A N 1
ATOM 1079 C CA . SER A 1 131 ? -18.491 -8.679 13.181 1.00 90.88 131 SER A CA 1
ATOM 1080 C C . SER A 1 131 ? -17.073 -8.833 13.746 1.00 90.88 131 SER A C 1
ATOM 1082 O O . SER A 1 131 ? -16.884 -9.097 14.936 1.00 90.88 131 SER A O 1
ATOM 1084 N N . LYS A 1 132 ? -16.040 -8.637 12.920 1.00 92.50 132 LYS A N 1
ATOM 1085 C CA . LYS A 1 132 ? -14.638 -8.764 13.329 1.00 92.50 132 LYS A CA 1
ATOM 1086 C C . LYS A 1 132 ? -14.081 -7.417 13.783 1.00 92.50 132 LYS A C 1
ATOM 1088 O O . LYS A 1 132 ? -13.623 -6.616 12.977 1.00 92.50 132 LYS A O 1
ATOM 1093 N N . LEU A 1 133 ? -13.954 -7.241 15.097 1.00 89.06 133 LEU A N 1
ATOM 1094 C CA . LEU A 1 133 ? -13.414 -6.024 15.735 1.00 89.06 133 LEU A CA 1
ATOM 1095 C C . LEU A 1 133 ? -12.013 -5.600 15.246 1.00 89.06 133 LEU A C 1
ATOM 1097 O O . LEU A 1 133 ? -11.628 -4.443 15.376 1.00 89.06 133 LEU A O 1
ATOM 1101 N N . ARG A 1 134 ? -11.212 -6.543 14.730 1.00 90.50 134 ARG A N 1
ATOM 1102 C CA . ARG A 1 134 ? -9.847 -6.279 14.233 1.00 90.50 134 ARG A CA 1
ATOM 1103 C C . ARG A 1 134 ? -9.810 -5.815 12.775 1.00 90.50 134 ARG A C 1
ATOM 1105 O O . ARG A 1 134 ? -8.728 -5.527 12.263 1.00 90.50 134 ARG A O 1
ATOM 1112 N N . ASN A 1 135 ? -10.955 -5.757 12.104 1.00 91.69 135 ASN A N 1
ATOM 1113 C CA . ASN A 1 135 ? -11.029 -5.260 10.744 1.00 91.69 135 ASN A CA 1
ATOM 1114 C C . ASN A 1 135 ? -10.892 -3.736 10.738 1.00 91.69 135 ASN A C 1
ATOM 1116 O O . ASN A 1 135 ? -11.658 -3.012 11.369 1.00 91.69 135 ASN A O 1
ATOM 1120 N N . LEU A 1 136 ? -9.877 -3.254 10.023 1.00 89.94 136 LEU A N 1
ATOM 1121 C CA . LEU A 1 136 ? -9.587 -1.831 9.903 1.00 89.94 136 LEU A CA 1
ATOM 1122 C C . LEU A 1 136 ? -10.305 -1.253 8.684 1.00 89.94 136 LEU A C 1
ATOM 1124 O O . LEU A 1 136 ? -10.245 -1.827 7.597 1.00 89.94 136 LEU A O 1
ATOM 1128 N N . ARG A 1 137 ? -10.922 -0.083 8.859 1.00 88.31 137 ARG A N 1
ATOM 1129 C CA . ARG A 1 137 ? -11.471 0.729 7.768 1.00 88.31 137 ARG A CA 1
ATOM 1130 C C . ARG A 1 137 ? -10.549 1.922 7.554 1.00 88.31 137 ARG A C 1
ATOM 1132 O O . ARG A 1 137 ? -10.259 2.660 8.491 1.00 88.31 137 ARG A O 1
ATOM 1139 N N . LEU A 1 138 ? -10.055 2.077 6.330 1.00 86.69 138 LEU A N 1
ATOM 1140 C CA . LEU A 1 138 ? -9.224 3.210 5.937 1.00 86.69 138 LEU A CA 1
ATOM 1141 C C . LEU A 1 138 ? -10.102 4.177 5.155 1.00 86.69 138 LEU A C 1
ATOM 1143 O O . LEU A 1 138 ? -10.663 3.802 4.128 1.00 86.69 138 LEU A O 1
ATOM 1147 N N . VAL A 1 139 ? -10.218 5.402 5.652 1.00 80.44 139 VAL A N 1
ATOM 1148 C CA . VAL A 1 139 ? -10.985 6.464 5.002 1.00 80.44 139 VAL A CA 1
ATOM 1149 C C . VAL A 1 139 ? -9.995 7.456 4.406 1.00 80.44 139 VAL A C 1
ATOM 1151 O O . VAL A 1 139 ? -9.027 7.841 5.061 1.00 80.44 139 VAL A O 1
ATOM 1154 N N . LEU A 1 140 ? -10.213 7.835 3.148 1.00 77.38 140 LEU A N 1
ATOM 1155 C CA . LEU A 1 140 ? -9.496 8.938 2.519 1.00 77.38 140 LEU A CA 1
ATOM 1156 C C . LEU A 1 140 ? -10.270 10.217 2.809 1.00 77.38 140 LEU A C 1
ATOM 1158 O O . LEU A 1 140 ? -11.463 10.285 2.525 1.00 77.38 140 LEU A O 1
ATOM 1162 N N . SER A 1 141 ? -9.582 11.210 3.356 1.00 73.06 141 SER A N 1
ATOM 1163 C CA . SER A 1 141 ? -10.136 12.544 3.536 1.00 73.06 141 SER A CA 1
ATOM 1164 C C . SER A 1 141 ? -9.494 13.485 2.523 1.00 73.06 141 SER A C 1
ATOM 1166 O O . SER A 1 141 ? -8.282 13.439 2.298 1.00 73.06 141 SER A O 1
ATOM 1168 N N . THR A 1 142 ? -10.314 14.277 1.835 1.00 66.19 142 THR A N 1
ATOM 1169 C CA . THR A 1 142 ? -9.863 15.234 0.812 1.00 66.19 142 THR A CA 1
ATOM 1170 C C . THR A 1 142 ? -9.592 16.624 1.383 1.00 66.19 142 THR A C 1
ATOM 1172 O O . THR A 1 142 ? -9.128 17.493 0.647 1.00 66.19 142 THR A O 1
ATOM 1175 N N . ASP A 1 143 ? -9.840 16.838 2.676 1.00 61.31 143 ASP A N 1
ATOM 1176 C CA . ASP A 1 143 ? -9.564 18.067 3.428 1.00 61.31 143 ASP A CA 1
ATOM 1177 C C . ASP A 1 143 ? -8.048 18.284 3.615 1.00 61.31 143 ASP A C 1
ATOM 1179 O O . ASP A 1 143 ? -7.479 18.190 4.694 1.00 61.31 143 ASP A O 1
ATOM 1183 N N . GLY A 1 144 ? -7.358 18.554 2.509 1.00 55.91 144 GLY A N 1
ATOM 1184 C CA . GLY A 1 144 ? -5.914 18.798 2.485 1.00 55.91 144 GLY A CA 1
ATOM 1185 C C . GLY A 1 144 ? -5.203 18.258 1.246 1.00 55.91 144 GLY A C 1
ATOM 1186 O O . GLY A 1 144 ? -4.039 18.593 1.013 1.00 55.91 144 GLY A O 1
ATOM 1187 N N . ILE A 1 145 ? -5.878 17.464 0.403 1.00 55.75 145 ILE A N 1
ATOM 1188 C CA . ILE A 1 145 ? -5.306 17.017 -0.872 1.00 55.75 145 ILE A CA 1
ATOM 1189 C C . ILE A 1 145 ? -5.498 18.130 -1.905 1.00 55.75 145 ILE A C 1
ATOM 1191 O O . ILE A 1 145 ? -6.491 18.179 -2.628 1.00 55.75 145 ILE A O 1
ATOM 1195 N N . ASN A 1 146 ? -4.517 19.028 -2.000 1.00 53.03 146 ASN A N 1
ATOM 1196 C CA . ASN A 1 146 ? -4.457 19.989 -3.094 1.00 53.03 146 ASN A CA 1
ATOM 1197 C C . ASN A 1 146 ? -4.040 19.266 -4.391 1.00 53.03 146 ASN A C 1
ATOM 1199 O O . ASN A 1 146 ? -2.855 19.160 -4.715 1.00 53.03 146 ASN A O 1
ATOM 1203 N N . LEU A 1 147 ? -5.032 18.732 -5.111 1.00 46.62 147 LEU A N 1
ATOM 1204 C CA . LEU A 1 147 ? -4.885 18.033 -6.396 1.00 46.62 147 LEU A CA 1
ATOM 1205 C C . LEU A 1 147 ? -4.364 18.941 -7.523 1.00 46.62 147 LEU A C 1
ATOM 1207 O O . LEU A 1 147 ? -3.960 18.439 -8.569 1.00 46.62 147 LEU A O 1
ATOM 1211 N N . HIS A 1 148 ? -4.321 20.258 -7.306 1.00 45.53 148 HIS A N 1
ATOM 1212 C CA . HIS A 1 148 ? -3.888 21.236 -8.293 1.00 45.53 148 HIS A CA 1
ATOM 1213 C C . HIS A 1 148 ? -2.619 21.978 -7.845 1.00 45.53 148 HIS A C 1
ATOM 1215 O O . HIS A 1 148 ? -2.589 23.200 -7.738 1.00 45.53 148 HIS A O 1
ATOM 1221 N N . LYS A 1 149 ? -1.514 21.250 -7.638 1.00 44.41 149 LYS A N 1
ATOM 1222 C CA . LYS A 1 149 ? -0.169 21.852 -7.723 1.00 44.41 149 LYS A CA 1
ATOM 1223 C C . LYS A 1 149 ? 0.301 21.864 -9.177 1.00 44.41 149 LYS A C 1
ATOM 1225 O O . LYS A 1 149 ? 1.226 21.151 -9.560 1.00 44.41 149 LYS A O 1
ATOM 1230 N N . SER A 1 150 ? -0.326 22.718 -9.984 1.00 47.09 150 SER A N 1
ATOM 1231 C CA . SER A 1 150 ? 0.438 23.388 -11.033 1.00 47.09 150 SER A CA 1
ATOM 1232 C C . SER A 1 150 ? 1.490 24.247 -10.323 1.00 47.09 150 SER A C 1
ATOM 1234 O O . SER A 1 150 ? 1.144 25.046 -9.460 1.00 47.09 150 SER A O 1
ATOM 1236 N N . MET A 1 151 ? 2.758 24.045 -10.682 1.00 42.69 151 MET A N 1
ATOM 1237 C CA . MET A 1 151 ? 3.946 24.809 -10.270 1.00 42.69 151 MET A CA 1
ATOM 1238 C C . MET A 1 151 ? 4.675 24.373 -8.980 1.00 42.69 151 MET A C 1
ATOM 1240 O O . MET A 1 151 ? 4.338 24.721 -7.856 1.00 42.69 151 MET A O 1
ATOM 1244 N N . SER A 1 152 ? 5.759 23.621 -9.213 1.00 46.00 152 SER A N 1
ATOM 1245 C CA . SER A 1 152 ? 7.092 23.739 -8.597 1.00 46.00 152 SER A CA 1
ATOM 1246 C C . SER A 1 152 ? 7.208 24.207 -7.135 1.00 46.00 152 SER A C 1
ATOM 1248 O O . SER A 1 152 ? 7.154 25.398 -6.848 1.00 46.00 152 SER A O 1
ATOM 1250 N N . SER A 1 153 ? 7.696 23.309 -6.273 1.00 36.91 153 SER A N 1
ATOM 1251 C CA . SER A 1 153 ? 8.905 23.614 -5.494 1.00 36.91 153 SER A CA 1
ATOM 1252 C C . SER A 1 153 ? 9.715 22.342 -5.217 1.00 36.91 153 SER A C 1
ATOM 1254 O O . SER A 1 153 ? 9.189 21.295 -4.832 1.00 36.91 153 SER A O 1
ATOM 1256 N N . ARG A 1 154 ? 11.023 22.414 -5.491 1.00 45.12 154 ARG A N 1
ATOM 1257 C CA . ARG A 1 154 ? 12.006 21.394 -5.112 1.00 45.12 154 ARG A CA 1
ATOM 1258 C C . ARG A 1 154 ? 12.068 21.353 -3.584 1.00 45.12 154 ARG A C 1
ATOM 1260 O O . ARG A 1 154 ? 12.397 22.357 -2.971 1.00 45.12 154 ARG A O 1
ATOM 1267 N N . HIS A 1 155 ? 11.801 20.176 -3.023 1.00 44.62 155 HIS A N 1
ATOM 1268 C CA . HIS A 1 155 ? 11.924 19.827 -1.603 1.00 44.62 155 HIS A CA 1
ATOM 1269 C C . HIS A 1 155 ? 10.936 20.507 -0.639 1.00 44.62 155 HIS A C 1
ATOM 1271 O O . HIS A 1 155 ? 10.980 21.712 -0.426 1.00 44.62 155 HIS A O 1
ATOM 1277 N N . ARG A 1 156 ? 10.150 19.685 0.073 1.00 33.97 156 ARG A N 1
ATOM 1278 C CA . ARG A 1 156 ? 10.086 19.719 1.545 1.00 33.97 156 ARG A CA 1
ATOM 1279 C C . ARG A 1 156 ? 9.352 18.503 2.110 1.00 33.97 156 ARG A C 1
ATOM 1281 O O . ARG A 1 156 ? 8.214 18.214 1.760 1.00 33.97 156 ARG A O 1
ATOM 1288 N N . THR A 1 157 ? 10.064 17.810 2.988 1.00 41.12 157 THR A N 1
ATOM 1289 C CA . THR A 1 157 ? 9.550 17.060 4.134 1.00 41.12 157 THR A CA 1
ATOM 1290 C C . THR A 1 157 ? 8.822 17.998 5.089 1.00 41.12 157 THR A C 1
ATOM 1292 O O . THR A 1 157 ? 9.412 19.020 5.430 1.00 41.12 157 THR A O 1
ATOM 1295 N N . THR A 1 158 ? 7.661 17.590 5.608 1.00 30.36 158 THR A N 1
ATOM 1296 C CA . THR A 1 158 ? 7.320 17.821 7.022 1.00 30.36 158 THR A CA 1
ATOM 1297 C C . THR A 1 158 ? 6.143 16.959 7.474 1.00 30.36 158 THR A C 1
ATOM 1299 O O . THR A 1 158 ? 5.030 17.062 6.971 1.00 30.36 158 THR A O 1
ATOM 1302 N N . THR A 1 159 ? 6.443 16.107 8.448 1.00 28.92 159 THR A N 1
ATOM 1303 C CA . THR A 1 159 ? 5.590 15.705 9.569 1.00 28.92 159 THR A CA 1
ATOM 1304 C C . THR A 1 159 ? 5.307 16.916 10.456 1.00 28.92 159 THR A C 1
ATOM 1306 O O . THR A 1 159 ? 6.264 17.589 10.831 1.00 28.92 159 THR A O 1
ATOM 1309 N N . THR A 1 160 ? 4.043 17.145 10.809 1.00 35.81 160 THR A N 1
ATOM 1310 C CA . THR A 1 160 ? 3.504 17.140 12.188 1.00 35.81 160 THR A CA 1
ATOM 1311 C C . THR A 1 160 ? 1.992 17.055 12.093 1.00 35.81 160 THR A C 1
ATOM 1313 O O . THR A 1 160 ? 1.453 17.680 11.154 1.00 35.81 160 THR A O 1
#

InterPro domains:
  IPR004242 Transposon, En/Spm-like [PF02992] (107-156)

Secondary structure (DSSP, 8-state):
-PPTT-PPPSSHHHHHHHHHHTT---EEEEE-TTSS-BSSGGGSS-SB-TTT--BSEEEPTTSS-EEEEEESEEEEE--HHHHHHHHTTSHHHHHHHHHHHHS---SSS--SGGGSHHHHHHHHH-HHHHT-TT--------TT------S---------

Foldseek 3Di:
DDPPPDDDDPDPVRVQVVCVVVLVDKDKWQAFPVRPDTCDDVNVPPQADPVPRHGQFDADPVNPDTDPPHGPDIDIGRDCVSVLVVLCVDPVSLCVQLCLPPVDDDPVDCPDPSSDPVVVVVCVVCVVQVVDSSRGDDDDDCVPPPVDPPDDDDDDDDDD